Protein AF-A0A7S3PCK9-F1 (afdb_monomer_lite)

Foldseek 3Di:
DVVQQVCLVVVRHFFLPPPSDDPVVVVSCVVPPPSNDTPDDPAKDWAQDPDDDRQIDIDGDDDDPSNPPVVVVCVPPPPDDPVVVVCVSCPVVVVVVVVPPD

pLDDT: mean 70.01, std 18.57, range [39.81, 96.75]

Organism: NCBI:txid215587

Sequence (102 aa):
HQIRRQLAYLGHPITGDTLYGNKNRQEKESLFPNQDKICLHANFLKIRHPVGPRKPISLVASVSKDFFPWMEFDTNRKHYYDIEEAKRAADVREIMKDFSHV

Radius of gyration: 18.72 Å; chains: 1; bounding box: 41×26×52 Å

Secondary structure (DSSP, 8-state):
-HHHHHHHHTT-PPTT-TTTS-S-HHHHHHHSTT--S-S----EEEEE-SSSS--EEEEE-PPPTTSTTHHHHHTT-TTS--HHHHHHH--HHHHHHHTTT-

InterPro domains:
  IPR020103 Pseudouridine synthase, catalytic domain superfamily [SSF55120] (1-73)
  IPR050188 RluA Pseudouridine Synthase [PTHR21600] (1-68)

Structure (mmCIF, N/CA/C/O backbone):
data_AF-A0A7S3PCK9-F1
#
_entry.id   AF-A0A7S3PCK9-F1
#
loop_
_atom_site.group_PDB
_atom_site.id
_atom_site.type_symbol
_atom_site.label_atom_id
_atom_site.label_alt_id
_atom_site.label_comp_id
_atom_site.label_asym_id
_atom_site.label_entity_id
_atom_site.label_seq_id
_atom_site.pdbx_PDB_ins_code
_atom_site.Cartn_x
_atom_site.Cartn_y
_atom_site.Cartn_z
_atom_site.occupancy
_atom_site.B_iso_or_equiv
_atom_site.auth_seq_id
_atom_site.auth_comp_id
_atom_site.auth_asym_id
_atom_site.auth_atom_id
_atom_s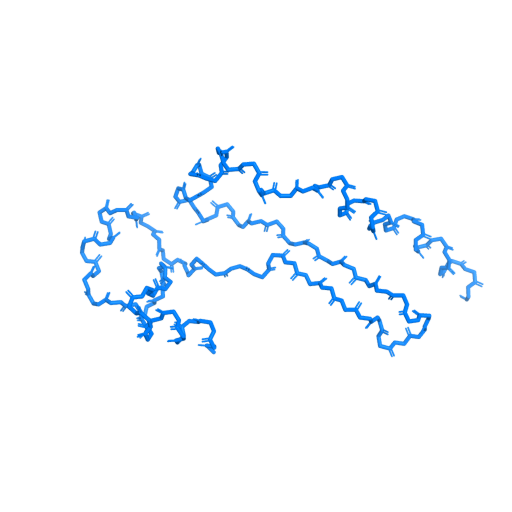ite.pdbx_PDB_model_num
ATOM 1 N N . HIS A 1 1 ? -6.986 -3.741 -7.340 1.00 91.44 1 HIS A N 1
ATOM 2 C CA . HIS A 1 1 ? -5.781 -2.934 -7.658 1.00 91.44 1 HIS A CA 1
ATOM 3 C C . HIS A 1 1 ? -6.092 -1.435 -7.774 1.00 91.44 1 HIS A C 1
ATOM 5 O O . HIS A 1 1 ? -5.577 -0.789 -8.675 1.00 91.44 1 HIS A O 1
ATOM 11 N N . GLN A 1 2 ? -6.933 -0.865 -6.898 1.00 96.75 2 GLN A N 1
ATOM 12 C CA . GLN A 1 2 ? -7.396 0.524 -7.048 1.00 96.75 2 GLN A CA 1
ATOM 13 C C . GLN A 1 2 ? -6.234 1.524 -6.962 1.00 96.75 2 GLN A C 1
ATOM 15 O O . GLN A 1 2 ? -5.930 2.159 -7.965 1.00 96.75 2 GLN A O 1
ATOM 20 N N . ILE A 1 3 ? -5.517 1.545 -5.832 1.00 95.94 3 ILE A N 1
ATOM 21 C CA . ILE A 1 3 ? -4.333 2.398 -5.618 1.00 95.94 3 ILE A CA 1
ATOM 22 C C . ILE A 1 3 ? -3.289 2.174 -6.723 1.00 95.94 3 ILE A C 1
ATOM 24 O O . ILE A 1 3 ? -2.846 3.117 -7.363 1.00 95.94 3 ILE A O 1
ATOM 28 N N . ARG A 1 4 ? -2.967 0.908 -7.014 1.00 94.19 4 ARG A N 1
ATOM 29 C CA . ARG A 1 4 ? -2.015 0.505 -8.065 1.00 94.19 4 ARG A CA 1
ATOM 30 C C . ARG A 1 4 ? -2.351 1.096 -9.439 1.00 94.19 4 ARG A C 1
ATOM 32 O O . ARG A 1 4 ? -1.494 1.709 -10.065 1.00 94.19 4 ARG A O 1
ATOM 39 N N . ARG A 1 5 ? -3.604 0.947 -9.892 1.00 95.31 5 ARG A N 1
ATOM 40 C CA . ARG A 1 5 ? -4.059 1.479 -11.186 1.00 95.31 5 ARG A CA 1
ATOM 41 C C . ARG A 1 5 ? -4.084 2.996 -11.207 1.00 95.31 5 ARG A C 1
ATOM 43 O O . ARG A 1 5 ? -3.672 3.572 -12.200 1.00 95.31 5 ARG A O 1
ATOM 50 N N . GLN A 1 6 ? -4.567 3.624 -10.139 1.00 96.56 6 GLN A N 1
ATOM 51 C CA . GLN A 1 6 ? -4.634 5.082 -10.053 1.00 96.56 6 GLN A CA 1
ATOM 52 C C . GLN A 1 6 ? -3.235 5.697 -10.122 1.00 96.56 6 GLN A C 1
ATOM 54 O O . GLN A 1 6 ? -3.006 6.600 -10.917 1.00 96.56 6 GLN A O 1
ATOM 59 N N . LEU A 1 7 ? -2.284 5.155 -9.363 1.00 93.88 7 LEU A N 1
ATOM 60 C CA . LEU A 1 7 ? -0.899 5.618 -9.370 1.00 93.88 7 LEU A CA 1
ATOM 61 C C . LEU A 1 7 ? -0.207 5.380 -10.720 1.00 93.88 7 LEU A C 1
ATOM 63 O O . LEU A 1 7 ? 0.456 6.277 -11.232 1.00 93.88 7 LEU A O 1
ATOM 67 N N . ALA A 1 8 ? -0.423 4.223 -11.348 1.00 92.12 8 ALA A N 1
ATOM 68 C CA . ALA A 1 8 ? 0.092 3.961 -12.691 1.00 92.12 8 ALA A CA 1
ATOM 69 C C . ALA A 1 8 ? -0.522 4.881 -13.759 1.00 92.12 8 ALA A C 1
ATOM 71 O O . ALA A 1 8 ? 0.201 5.387 -14.612 1.00 92.12 8 ALA A O 1
ATOM 72 N N . TYR A 1 9 ? -1.832 5.139 -13.690 1.00 93.50 9 TYR A N 1
ATOM 73 C CA . TYR A 1 9 ? -2.529 6.070 -14.583 1.00 93.50 9 TYR A CA 1
ATOM 74 C C . TYR A 1 9 ? -1.988 7.501 -14.461 1.00 93.50 9 TYR A C 1
ATOM 76 O O . TYR A 1 9 ? -1.850 8.190 -15.464 1.00 93.50 9 TYR A O 1
ATOM 84 N N . LEU A 1 10 ? -1.615 7.924 -13.249 1.00 94.19 10 LEU A N 1
ATOM 85 C CA . LEU A 1 10 ? -0.969 9.215 -12.995 1.00 94.19 10 LEU A CA 1
ATOM 86 C C . LEU A 1 10 ? 0.511 9.266 -13.426 1.00 94.19 10 LEU A C 1
ATOM 88 O O . LEU A 1 10 ? 1.162 10.281 -13.211 1.00 94.19 10 LEU A O 1
ATOM 92 N N . GLY A 1 11 ? 1.068 8.194 -13.999 1.00 88.62 11 GLY A N 1
ATOM 93 C CA . GLY A 1 11 ? 2.478 8.130 -14.400 1.00 88.62 11 GLY A CA 1
ATOM 94 C C . GLY A 1 11 ? 3.453 7.812 -13.260 1.00 88.62 11 GLY A C 1
ATOM 95 O O . GLY A 1 11 ? 4.663 7.786 -13.476 1.00 88.62 11 GLY A O 1
ATOM 96 N N . HIS A 1 12 ? 2.945 7.502 -12.065 1.00 88.88 12 HIS A N 1
ATOM 97 C CA . HIS A 1 12 ? 3.732 7.203 -10.866 1.00 88.88 12 HIS A CA 1
ATOM 98 C C . HIS A 1 12 ? 3.433 5.795 -10.321 1.00 88.88 12 HIS A C 1
ATOM 100 O O . HIS A 1 12 ? 2.967 5.662 -9.191 1.00 88.88 12 HIS A O 1
ATOM 106 N N . PRO A 1 13 ? 3.649 4.716 -11.096 1.00 89.50 13 PRO A N 1
ATOM 107 C CA . PRO A 1 13 ? 3.335 3.362 -10.647 1.00 89.50 13 PRO A CA 1
ATOM 108 C C . PRO A 1 13 ? 4.151 2.954 -9.413 1.00 89.50 13 PRO A C 1
ATOM 110 O O . PRO A 1 13 ? 5.287 3.388 -9.228 1.00 89.50 13 PRO A O 1
ATOM 113 N N . ILE A 1 14 ? 3.586 2.053 -8.606 1.00 87.62 14 ILE A N 1
ATOM 114 C CA . ILE A 1 14 ? 4.231 1.545 -7.389 1.00 87.62 14 ILE A CA 1
ATOM 115 C C . ILE A 1 14 ? 5.483 0.731 -7.743 1.00 87.62 14 ILE A C 1
ATOM 117 O O . ILE A 1 14 ? 5.465 -0.099 -8.656 1.00 87.62 14 ILE A O 1
ATOM 121 N N . THR A 1 15 ? 6.566 0.934 -6.994 1.00 84.88 15 THR A N 1
ATOM 122 C CA . THR A 1 15 ? 7.799 0.144 -7.108 1.00 84.88 15 THR A CA 1
ATOM 123 C C . THR A 1 15 ? 7.517 -1.341 -6.855 1.00 84.88 15 THR A C 1
ATOM 125 O O . THR A 1 15 ? 6.768 -1.691 -5.944 1.00 84.88 15 THR A O 1
ATOM 128 N N . GLY A 1 16 ? 8.075 -2.224 -7.685 1.00 82.44 16 GLY A N 1
ATOM 129 C CA . GLY A 1 16 ? 7.818 -3.667 -7.617 1.00 82.44 16 GLY A CA 1
ATOM 130 C C . GLY A 1 16 ? 6.441 -4.104 -8.148 1.00 82.44 16 GLY A C 1
ATOM 131 O O . GLY A 1 16 ? 6.116 -5.287 -8.101 1.00 82.44 16 GLY A O 1
ATOM 132 N N . ASP A 1 17 ? 5.606 -3.194 -8.674 1.00 88.12 17 ASP A N 1
ATOM 133 C CA . ASP A 1 17 ? 4.366 -3.576 -9.363 1.00 88.12 17 ASP A CA 1
ATOM 134 C C . ASP A 1 17 ? 4.674 -4.089 -10.777 1.00 88.12 17 ASP A C 1
ATOM 136 O O . ASP A 1 17 ? 4.874 -3.312 -11.706 1.00 88.12 17 ASP A O 1
ATOM 140 N N . THR A 1 18 ? 4.688 -5.406 -10.960 1.00 85.12 18 THR A N 1
ATOM 141 C CA . THR A 1 18 ? 4.993 -6.043 -12.254 1.00 85.12 18 THR A CA 1
ATOM 142 C C . THR A 1 18 ? 3.866 -5.946 -13.284 1.00 85.12 18 THR A C 1
ATOM 144 O O . THR A 1 18 ? 4.106 -6.174 -14.467 1.00 85.12 18 THR A O 1
ATOM 147 N N . LEU A 1 19 ? 2.641 -5.610 -12.863 1.00 88.44 19 LEU A N 1
ATOM 148 C CA . LEU A 1 19 ? 1.465 -5.577 -13.738 1.00 88.44 19 LEU A CA 1
ATOM 149 C C . LEU A 1 19 ? 1.207 -4.179 -14.309 1.00 88.44 19 LEU A C 1
ATOM 151 O O . LEU A 1 19 ? 0.896 -4.048 -15.489 1.00 88.44 19 LEU A O 1
ATOM 155 N N . TYR A 1 20 ? 1.306 -3.146 -13.469 1.00 88.00 20 TYR A N 1
ATOM 156 C CA . TYR A 1 20 ? 1.065 -1.751 -13.866 1.00 88.00 20 TYR A CA 1
ATOM 157 C C . TYR A 1 20 ? 2.337 -0.894 -13.864 1.00 88.00 20 TYR A C 1
ATOM 159 O O . TYR A 1 20 ? 2.299 0.274 -14.251 1.00 88.00 20 TYR A O 1
ATOM 167 N N . GLY A 1 21 ? 3.467 -1.447 -13.420 1.00 77.81 21 GLY A N 1
ATOM 168 C CA . GLY A 1 21 ? 4.761 -0.784 -13.458 1.00 77.81 21 GLY A CA 1
ATOM 169 C C . GLY A 1 21 ? 5.291 -0.628 -14.876 1.00 77.81 21 GLY A C 1
ATOM 170 O O . GLY A 1 21 ? 5.212 -1.531 -15.703 1.00 77.81 21 GLY A O 1
ATOM 171 N N . ASN A 1 22 ? 5.855 0.549 -15.147 1.00 67.88 22 ASN A N 1
ATOM 172 C CA . ASN A 1 22 ? 6.431 0.875 -16.449 1.00 67.88 22 ASN A CA 1
ATOM 173 C C . ASN A 1 22 ? 7.559 -0.106 -16.845 1.00 67.88 22 ASN A C 1
ATOM 175 O O . ASN A 1 22 ? 8.352 -0.487 -15.978 1.00 67.88 22 ASN A O 1
ATOM 179 N N . LYS A 1 23 ? 7.636 -0.453 -18.140 1.00 59.56 23 LYS A N 1
ATOM 180 C CA . LYS A 1 23 ? 8.468 -1.525 -18.734 1.00 59.56 23 LYS A CA 1
ATOM 181 C C . LYS A 1 23 ? 9.983 -1.284 -18.687 1.00 59.56 23 LYS A C 1
ATOM 183 O O . LYS A 1 23 ? 10.739 -2.203 -18.996 1.00 59.56 23 LYS A O 1
ATOM 188 N N . ASN A 1 24 ? 10.436 -0.106 -18.254 1.00 63.88 24 ASN A N 1
ATOM 189 C CA . ASN A 1 24 ? 11.853 0.211 -18.029 1.00 63.88 24 ASN A CA 1
ATOM 190 C C . ASN A 1 24 ? 12.368 -0.460 -16.746 1.00 63.88 24 ASN A C 1
ATOM 192 O O . ASN A 1 24 ? 12.815 0.189 -15.803 1.00 63.88 24 ASN A O 1
ATOM 196 N N . ARG A 1 25 ? 12.247 -1.787 -16.682 1.00 60.41 25 ARG A N 1
ATOM 197 C CA . ARG A 1 25 ? 12.681 -2.610 -15.553 1.00 60.41 25 ARG A CA 1
ATOM 198 C C . ARG A 1 25 ? 14.185 -2.458 -15.303 1.00 60.41 25 ARG A C 1
ATOM 200 O O . ARG A 1 25 ? 14.584 -2.378 -14.153 1.00 60.41 25 ARG A O 1
ATOM 207 N N . GLN A 1 26 ? 14.977 -2.308 -16.365 1.00 59.53 26 GLN A N 1
ATOM 208 C CA . GLN A 1 26 ? 16.437 -2.171 -16.294 1.00 59.53 26 GLN A CA 1
ATOM 209 C C . GLN A 1 26 ? 16.892 -0.897 -15.558 1.00 59.53 26 GLN A C 1
ATOM 211 O O . GLN A 1 26 ? 17.774 -0.964 -14.711 1.00 59.53 26 GLN A O 1
ATOM 216 N N . GLU A 1 27 ? 16.251 0.252 -15.806 1.00 61.81 27 GLU A N 1
ATOM 217 C CA . GLU A 1 27 ? 16.534 1.506 -15.079 1.00 61.81 27 GLU A CA 1
ATOM 218 C C . GLU A 1 27 ? 16.090 1.439 -13.610 1.00 61.81 27 GLU A C 1
ATOM 220 O O . GLU A 1 27 ? 16.608 2.152 -12.758 1.00 61.81 27 GLU A O 1
ATOM 225 N N . LYS A 1 28 ? 15.109 0.585 -13.298 1.00 61.66 28 LYS A N 1
ATOM 226 C CA . LYS A 1 28 ? 14.583 0.417 -11.939 1.00 61.66 28 LYS A CA 1
ATOM 227 C C . LYS A 1 28 ? 15.361 -0.607 -11.126 1.00 61.66 28 LYS A C 1
ATOM 229 O O . LYS A 1 28 ? 15.46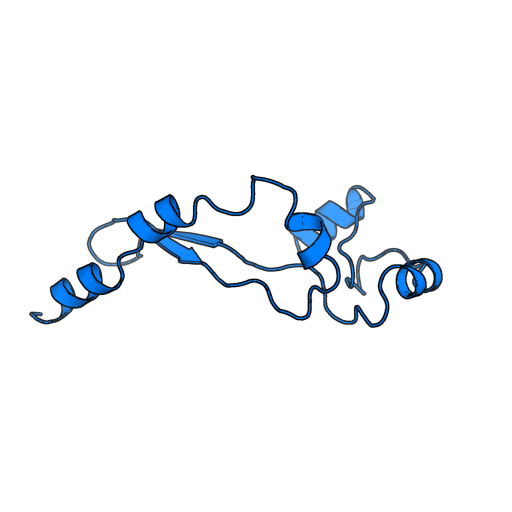9 -0.423 -9.923 1.00 61.66 28 LYS A O 1
ATOM 234 N N . GLU A 1 29 ? 15.901 -1.649 -11.751 1.00 62.47 29 GLU A N 1
ATOM 235 C CA . GLU A 1 29 ? 16.765 -2.641 -11.098 1.00 62.47 29 GLU A CA 1
ATOM 236 C C . GLU A 1 29 ? 18.083 -2.020 -10.621 1.00 62.47 29 GLU A C 1
ATOM 238 O O . GLU A 1 29 ? 18.590 -2.414 -9.575 1.00 62.47 29 GLU A O 1
ATOM 243 N N . SER A 1 30 ? 18.605 -1.011 -11.330 1.00 64.44 30 SER A N 1
ATOM 244 C CA . SER A 1 30 ? 19.791 -0.270 -10.883 1.00 64.44 30 SER A CA 1
ATOM 245 C C . SER A 1 30 ? 19.506 0.657 -9.695 1.00 64.44 30 SER A C 1
ATOM 247 O O . SER A 1 30 ? 20.370 0.828 -8.839 1.00 64.44 30 SER A O 1
ATOM 249 N N . LEU A 1 31 ? 18.300 1.232 -9.616 1.00 64.50 31 LEU A N 1
ATOM 250 C CA . LEU A 1 31 ? 17.876 2.105 -8.513 1.00 64.50 31 LEU A CA 1
ATOM 251 C C . LEU A 1 31 ? 17.363 1.323 -7.292 1.00 64.50 31 LEU A C 1
ATOM 253 O O . LEU A 1 31 ? 17.529 1.771 -6.159 1.00 64.50 31 LEU A O 1
ATOM 257 N N . PHE A 1 32 ? 16.740 0.164 -7.518 1.00 68.00 32 PHE A N 1
ATOM 258 C CA . PHE A 1 32 ? 16.087 -0.667 -6.504 1.00 68.00 32 PHE A CA 1
ATOM 259 C C . PHE A 1 32 ? 16.452 -2.144 -6.720 1.00 68.00 32 PHE A C 1
ATOM 261 O O . PHE A 1 32 ? 15.620 -2.932 -7.190 1.00 68.00 32 PHE A O 1
ATOM 268 N N . PRO A 1 33 ? 17.702 -2.532 -6.411 1.00 63.06 33 PRO A N 1
ATOM 269 C CA . PRO A 1 33 ? 18.149 -3.905 -6.586 1.00 63.06 33 PRO A CA 1
ATOM 270 C C . PRO A 1 33 ? 17.312 -4.846 -5.714 1.00 63.06 33 PRO A C 1
ATOM 272 O O . PRO A 1 33 ? 17.062 -4.567 -4.543 1.00 63.06 33 PRO A O 1
ATOM 275 N N . ASN A 1 34 ? 16.895 -5.977 -6.287 1.00 63.72 34 ASN A N 1
ATOM 276 C CA . ASN A 1 34 ? 16.128 -7.030 -5.606 1.00 63.72 34 ASN A CA 1
ATOM 277 C C . ASN A 1 34 ? 14.738 -6.602 -5.084 1.00 63.72 34 ASN A C 1
ATOM 279 O O . ASN A 1 34 ? 14.190 -7.238 -4.181 1.00 63.72 34 ASN A O 1
ATOM 283 N N . GLN A 1 35 ? 14.131 -5.546 -5.646 1.00 71.19 35 GLN A N 1
ATOM 284 C CA . GLN A 1 35 ? 12.766 -5.136 -5.296 1.00 71.19 35 GLN A CA 1
ATOM 285 C C . GLN A 1 35 ? 11.709 -6.003 -6.006 1.00 71.19 35 GLN A C 1
ATOM 287 O O . GLN A 1 35 ? 10.947 -5.536 -6.855 1.00 71.19 35 GLN A O 1
ATOM 292 N N . ASP A 1 36 ? 11.645 -7.278 -5.620 1.00 69.50 36 ASP A N 1
ATOM 293 C CA . ASP A 1 36 ? 10.700 -8.263 -6.173 1.00 69.50 36 ASP A CA 1
ATOM 294 C C . ASP A 1 36 ? 9.293 -8.150 -5.567 1.00 69.50 36 ASP A C 1
ATOM 296 O O . ASP A 1 36 ? 8.321 -8.712 -6.079 1.00 69.50 36 ASP A O 1
ATOM 300 N N . LYS A 1 37 ? 9.166 -7.415 -4.455 1.00 79.62 37 LYS A N 1
ATOM 301 C CA . LYS A 1 37 ? 7.897 -7.178 -3.763 1.00 79.62 37 LYS A CA 1
ATOM 302 C C . LYS A 1 37 ? 7.349 -5.804 -4.105 1.00 79.62 37 LYS A C 1
ATOM 304 O O . LYS A 1 37 ? 8.083 -4.819 -4.149 1.00 79.62 37 LYS A O 1
ATOM 309 N N . ILE A 1 38 ? 6.031 -5.735 -4.264 1.00 87.56 38 ILE A N 1
ATOM 310 C CA . ILE A 1 38 ? 5.330 -4.465 -4.419 1.00 87.56 38 ILE A 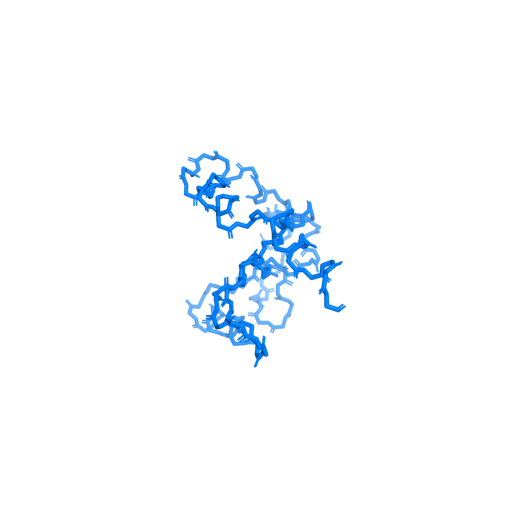CA 1
ATOM 311 C C . ILE A 1 38 ? 5.457 -3.626 -3.141 1.00 87.56 38 ILE A C 1
ATOM 313 O O . ILE A 1 38 ? 5.092 -4.078 -2.054 1.00 87.56 38 ILE A O 1
ATOM 317 N N . CYS A 1 39 ? 5.920 -2.384 -3.277 1.00 87.19 39 CYS A N 1
ATOM 318 C CA . CYS A 1 39 ? 6.020 -1.416 -2.184 1.00 87.19 39 CYS A CA 1
ATOM 319 C C . CYS A 1 39 ? 4.645 -0.816 -1.837 1.00 87.19 39 CYS A C 1
ATOM 321 O O . CYS A 1 39 ? 4.431 0.391 -1.932 1.00 87.19 39 CYS A O 1
ATOM 323 N N . LEU A 1 40 ? 3.679 -1.664 -1.477 1.00 89.38 40 LEU A N 1
ATOM 324 C CA . LEU A 1 40 ? 2.344 -1.262 -1.036 1.00 89.38 40 LEU A CA 1
ATOM 325 C C . LEU A 1 40 ? 1.986 -1.998 0.258 1.00 89.38 40 LEU A C 1
ATOM 327 O O . LEU A 1 40 ? 1.793 -3.211 0.246 1.00 89.38 40 LEU A O 1
ATOM 331 N N . HIS A 1 41 ? 1.874 -1.254 1.360 1.00 88.50 41 HIS A N 1
ATOM 332 C CA . HIS A 1 41 ? 1.631 -1.796 2.700 1.00 88.50 41 HIS A CA 1
ATOM 333 C C . HIS A 1 41 ? 0.404 -1.152 3.350 1.00 88.50 41 HIS A C 1
ATOM 335 O O . HIS A 1 41 ? 0.293 0.074 3.409 1.00 88.50 41 HIS A O 1
ATOM 341 N N . ALA A 1 42 ? -0.516 -1.975 3.854 1.00 91.44 42 ALA A N 1
ATOM 342 C CA . ALA A 1 42 ? -1.682 -1.519 4.606 1.00 91.44 42 ALA A CA 1
ATOM 343 C C . ALA A 1 42 ? -1.281 -1.255 6.063 1.00 91.44 42 ALA A C 1
ATOM 345 O O . ALA A 1 42 ? -1.413 -2.104 6.937 1.00 91.44 42 ALA A O 1
ATOM 346 N N . ASN A 1 43 ? -0.746 -0.065 6.293 1.00 88.56 43 ASN A N 1
ATOM 347 C CA . ASN A 1 43 ? -0.086 0.302 7.539 1.00 88.56 43 ASN A CA 1
ATOM 348 C C . ASN A 1 43 ? -1.049 0.563 8.708 1.00 88.56 43 ASN A C 1
ATOM 350 O O . ASN A 1 43 ? -0.740 0.286 9.862 1.00 88.56 43 ASN A O 1
ATOM 354 N N . PHE A 1 44 ? -2.232 1.101 8.416 1.00 90.56 44 PHE A N 1
ATOM 355 C CA . PHE A 1 44 ? -3.191 1.528 9.426 1.00 90.56 44 PHE A CA 1
ATOM 356 C C . PHE A 1 44 ? -4.618 1.204 9.003 1.00 90.56 44 PHE A C 1
ATOM 358 O O . PHE A 1 44 ? -4.996 1.409 7.848 1.00 90.56 44 PHE A O 1
ATOM 365 N N . LEU A 1 45 ? -5.424 0.752 9.961 1.00 92.44 45 LEU A N 1
ATOM 366 C CA . LEU A 1 45 ? -6.853 0.540 9.789 1.00 92.44 45 LEU A CA 1
ATOM 367 C C . LEU A 1 45 ? -7.599 1.056 11.018 1.00 92.44 45 LEU A C 1
ATOM 369 O O . LEU A 1 45 ? -7.354 0.597 12.129 1.00 92.44 45 LEU A O 1
ATOM 373 N N . LYS A 1 46 ? -8.552 1.968 10.812 1.00 92.06 46 LYS A N 1
ATOM 374 C CA . LYS A 1 46 ? -9.489 2.411 11.847 1.00 92.06 46 LYS A CA 1
ATOM 375 C C . LYS A 1 46 ? -10.902 2.065 11.433 1.00 92.06 46 LYS A C 1
ATOM 377 O O . LYS A 1 46 ? -11.378 2.526 10.399 1.00 92.06 46 LYS A O 1
ATOM 382 N N . ILE A 1 47 ? -11.573 1.271 12.251 1.00 91.06 47 ILE A N 1
ATOM 383 C CA . ILE A 1 47 ? -12.945 0.830 12.008 1.00 91.06 47 ILE A CA 1
ATOM 384 C C . ILE A 1 47 ? -13.758 0.938 13.287 1.00 91.06 47 ILE A C 1
ATOM 386 O O . ILE A 1 47 ? -13.221 0.941 14.389 1.00 91.06 47 ILE A O 1
ATOM 390 N N . ARG A 1 48 ? -15.078 1.019 13.158 1.00 90.69 48 ARG A N 1
ATOM 391 C CA . ARG A 1 48 ? -15.968 0.793 14.301 1.00 90.69 48 ARG A CA 1
ATOM 392 C C . ARG A 1 48 ? -16.173 -0.708 14.411 1.00 90.69 48 ARG A C 1
ATOM 394 O O . ARG A 1 48 ? -16.444 -1.340 13.391 1.00 90.69 48 ARG A O 1
ATOM 401 N N . HIS A 1 49 ? -16.034 -1.268 15.611 1.00 85.31 49 HIS A N 1
ATOM 402 C CA . HIS A 1 49 ? -16.291 -2.694 15.783 1.00 85.31 49 HIS A CA 1
ATOM 403 C C . HIS A 1 49 ? -17.741 -3.002 15.357 1.00 85.31 49 HIS A C 1
ATOM 405 O O . HIS A 1 49 ? -18.646 -2.244 15.723 1.00 85.31 49 HIS A O 1
ATOM 411 N N . PRO A 1 50 ? -17.981 -4.060 14.559 1.00 86.12 50 PRO A N 1
ATOM 412 C CA . PRO A 1 50 ? -19.304 -4.333 13.995 1.00 86.12 50 PRO A CA 1
ATOM 413 C C . PRO A 1 50 ? -20.342 -4.734 15.054 1.00 86.12 50 PRO A C 1
ATOM 415 O O . PRO A 1 50 ? -21.540 -4.617 14.810 1.00 86.12 50 PRO A O 1
ATOM 418 N N . VAL A 1 51 ? -19.889 -5.186 16.228 1.00 85.06 51 VAL A N 1
ATOM 419 C CA . VAL A 1 51 ? -20.726 -5.668 17.340 1.00 85.06 51 VAL A CA 1
ATOM 420 C C . VAL A 1 51 ? -20.275 -5.027 18.663 1.00 85.06 51 VAL A C 1
ATOM 422 O O . VAL A 1 51 ? -19.090 -4.844 18.889 1.00 85.06 51 VAL A O 1
ATOM 425 N N . GLY A 1 52 ? -21.175 -4.673 19.575 1.00 72.12 52 GLY A N 1
ATOM 426 C CA . GLY A 1 52 ? -20.792 -4.079 20.868 1.00 72.12 52 GLY A CA 1
ATOM 427 C C . GLY A 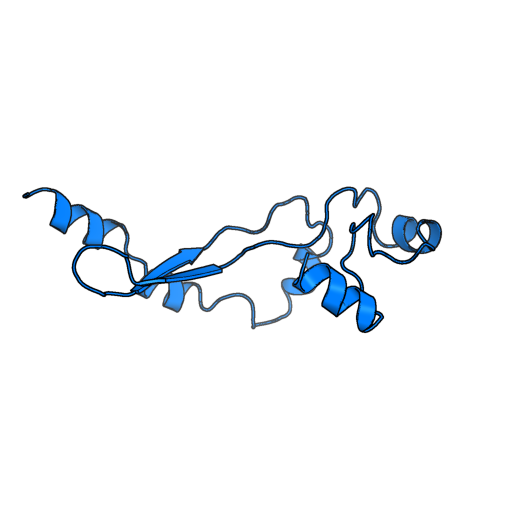1 52 ? -20.658 -2.548 20.843 1.00 72.12 52 GLY A C 1
ATOM 428 O O . GLY A 1 52 ? -21.166 -1.898 19.920 1.00 72.12 52 GLY A O 1
ATOM 429 N N . PRO A 1 53 ? -20.061 -1.926 21.881 1.00 65.38 53 PRO A N 1
ATOM 430 C CA . PRO A 1 53 ? -19.996 -0.474 21.975 1.00 65.38 53 PRO A CA 1
ATOM 431 C C . PRO A 1 53 ? -19.270 0.067 20.743 1.00 65.38 53 PRO A C 1
ATOM 433 O O . PRO A 1 53 ? -18.158 -0.352 20.438 1.00 65.38 53 PRO A O 1
ATOM 436 N N . ARG A 1 54 ? -19.903 1.002 20.017 1.00 75.19 54 ARG A N 1
ATOM 437 C CA . ARG A 1 54 ? -19.448 1.535 18.714 1.00 75.19 54 ARG A CA 1
ATOM 438 C C . ARG A 1 54 ? -18.168 2.392 18.786 1.00 75.19 54 ARG A C 1
ATOM 440 O O . ARG A 1 54 ? -17.999 3.314 17.974 1.00 75.19 54 ARG A O 1
ATOM 447 N N . LYS A 1 55 ? -17.309 2.129 19.772 1.00 83.50 55 LYS A N 1
ATOM 448 C CA . LYS A 1 55 ? -15.993 2.727 19.946 1.00 83.50 55 LYS A CA 1
ATOM 449 C C . LYS A 1 55 ? -15.116 2.351 18.738 1.00 83.50 55 LYS A C 1
ATOM 451 O O . LYS A 1 55 ? -15.163 1.208 18.274 1.00 83.50 55 LYS A O 1
ATOM 456 N N . PRO A 1 56 ? -14.365 3.307 18.172 1.00 88.19 56 PRO A N 1
ATOM 457 C CA . PRO A 1 56 ? -13.412 3.012 17.113 1.00 88.19 56 PRO A CA 1
ATOM 458 C C . PRO A 1 56 ? -12.278 2.121 17.624 1.00 88.19 56 PRO A C 1
ATOM 460 O O . PRO A 1 56 ? -11.744 2.364 18.700 1.00 88.19 56 PRO A O 1
ATOM 463 N N . ILE A 1 57 ? -11.890 1.139 16.818 1.00 88.81 57 ILE A N 1
ATOM 464 C CA . ILE A 1 57 ? -10.687 0.328 16.990 1.00 88.81 57 ILE A CA 1
ATOM 465 C C . ILE A 1 57 ? -9.688 0.754 15.923 1.00 88.81 57 ILE A C 1
ATOM 467 O O . ILE A 1 57 ? -10.052 0.920 14.755 1.00 88.81 57 ILE A O 1
ATOM 471 N N . SER A 1 58 ? -8.435 0.911 16.336 1.00 91.00 58 SER A N 1
ATOM 472 C CA . SER A 1 58 ? -7.307 1.240 15.471 1.00 91.00 58 SER A CA 1
ATOM 473 C C . SER A 1 58 ? -6.307 0.087 15.477 1.00 91.00 58 SER A C 1
ATOM 475 O O . SER A 1 58 ? -5.933 -0.402 16.539 1.00 91.00 58 SER A O 1
ATOM 477 N N . LEU A 1 59 ? -5.861 -0.329 14.297 1.00 87.19 59 LEU A N 1
ATOM 478 C CA . LEU A 1 59 ? -4.845 -1.355 14.086 1.00 87.19 59 LEU A CA 1
ATOM 479 C C . LEU A 1 59 ? -3.683 -0.739 13.306 1.00 87.19 59 LEU A C 1
ATOM 481 O O . LEU A 1 59 ? -3.906 0.013 12.355 1.00 87.19 59 LEU A O 1
ATOM 485 N N . VAL A 1 60 ? -2.454 -1.071 13.698 1.00 88.44 60 VAL A N 1
ATOM 486 C CA . VAL A 1 60 ? -1.219 -0.632 13.035 1.00 88.44 60 VAL A CA 1
ATOM 487 C C . VAL A 1 60 ? -0.400 -1.868 12.681 1.00 88.44 60 VAL A C 1
ATOM 489 O O . VAL A 1 60 ? -0.177 -2.721 13.539 1.00 88.44 60 VAL A O 1
ATOM 492 N N . ALA A 1 61 ? 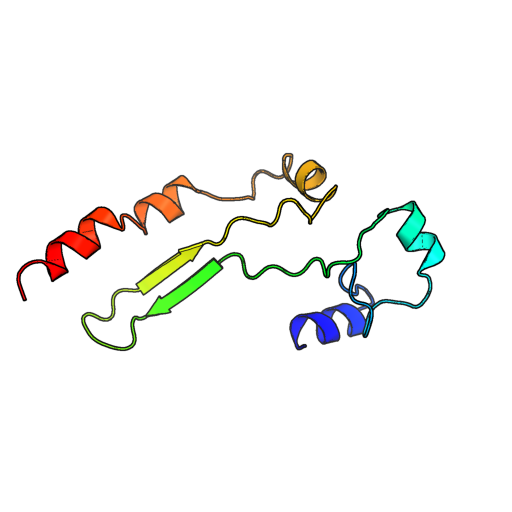0.056 -1.964 11.436 1.00 84.25 61 ALA A N 1
ATOM 493 C CA . ALA A 1 61 ? 0.943 -3.022 10.971 1.00 84.25 61 ALA A CA 1
ATOM 494 C C . ALA A 1 61 ? 2.324 -2.431 10.689 1.00 84.25 61 ALA A C 1
ATOM 496 O O . ALA A 1 61 ? 2.454 -1.545 9.848 1.00 84.25 61 ALA A O 1
ATOM 497 N N . SER A 1 62 ? 3.368 -2.934 11.347 1.00 81.69 62 SER A N 1
ATOM 498 C CA . SER A 1 62 ? 4.737 -2.497 11.071 1.00 81.69 62 SER A CA 1
ATOM 499 C C . SER A 1 62 ? 5.109 -2.730 9.604 1.00 81.69 62 SER A C 1
ATOM 501 O O . SER A 1 62 ? 4.700 -3.714 8.986 1.00 81.69 62 SER A O 1
ATOM 503 N N . VAL A 1 63 ? 5.878 -1.800 9.036 1.00 79.25 63 VAL A N 1
ATOM 504 C CA . VAL A 1 63 ? 6.374 -1.912 7.658 1.00 79.25 63 VAL A CA 1
ATOM 505 C C . VAL A 1 63 ? 7.288 -3.126 7.549 1.00 79.25 63 VAL A C 1
ATOM 507 O O . VAL A 1 63 ? 8.094 -3.390 8.446 1.00 79.25 63 VAL A O 1
ATOM 510 N N . SER A 1 64 ? 7.167 -3.871 6.448 1.00 74.62 64 SER A N 1
ATOM 511 C CA . SER A 1 64 ? 8.068 -4.990 6.182 1.00 74.62 64 SER A CA 1
ATOM 512 C C . SER A 1 64 ? 9.509 -4.503 6.033 1.00 74.62 64 SER A C 1
ATOM 514 O O . SER A 1 64 ? 9.775 -3.522 5.340 1.00 74.62 64 SER A O 1
ATOM 516 N N . LYS A 1 65 ? 10.454 -5.255 6.605 1.00 73.44 65 LYS A N 1
ATOM 517 C CA . LYS A 1 65 ? 11.897 -5.023 6.420 1.00 73.44 65 LYS A CA 1
ATOM 518 C C . LYS A 1 65 ? 12.329 -5.137 4.954 1.00 73.44 65 LYS A C 1
ATOM 520 O O . LYS A 1 65 ? 13.346 -4.570 4.579 1.00 73.44 65 LYS A O 1
ATOM 525 N N . ASP A 1 66 ? 11.526 -5.808 4.131 1.00 73.31 66 ASP A N 1
ATOM 526 C CA . ASP A 1 66 ? 11.781 -5.993 2.701 1.00 73.31 66 ASP A CA 1
ATOM 527 C C . ASP A 1 66 ? 11.483 -4.738 1.859 1.00 73.31 66 ASP A C 1
ATOM 529 O O . ASP A 1 66 ? 11.666 -4.758 0.647 1.00 73.31 66 ASP A O 1
ATOM 533 N N . PHE A 1 67 ? 10.997 -3.644 2.461 1.00 72.62 67 PHE A N 1
ATOM 534 C CA . PHE A 1 67 ? 10.794 -2.357 1.776 1.00 72.62 67 PHE A CA 1
ATOM 535 C C . PHE A 1 67 ? 12.100 -1.531 1.727 1.00 72.62 67 PHE A C 1
ATOM 537 O O . PHE A 1 67 ? 12.085 -0.302 1.765 1.00 72.62 67 PHE A O 1
ATOM 544 N N . PHE A 1 68 ? 13.254 -2.195 1.671 1.00 61.91 68 PHE A N 1
ATOM 545 C CA . PHE A 1 68 ? 14.576 -1.567 1.629 1.00 61.91 68 PHE A CA 1
ATOM 546 C C . PHE A 1 68 ? 14.900 -1.053 0.210 1.00 61.91 68 PHE A C 1
ATOM 548 O O . PHE A 1 68 ? 14.528 -1.724 -0.748 1.00 61.91 68 PHE A O 1
ATOM 555 N N . PRO A 1 69 ? 15.573 0.102 0.016 1.00 57.88 69 PRO A N 1
ATOM 556 C CA . PRO A 1 69 ? 16.144 1.038 0.999 1.00 57.88 69 PRO A CA 1
ATOM 557 C C . PRO A 1 69 ? 15.177 2.149 1.450 1.00 57.88 69 PRO A C 1
ATOM 559 O O . PRO A 1 69 ? 15.577 3.104 2.110 1.00 57.88 69 PRO A O 1
ATOM 562 N N . TRP A 1 70 ? 13.889 2.061 1.112 1.00 58.19 70 TRP A N 1
ATOM 563 C CA . TRP A 1 70 ? 12.922 3.143 1.340 1.00 58.19 70 TRP A CA 1
ATOM 564 C C . TRP A 1 70 ? 12.732 3.511 2.817 1.00 58.19 70 TRP A C 1
ATOM 566 O O . TRP A 1 70 ? 12.389 4.654 3.113 1.00 58.19 70 TRP A O 1
ATOM 576 N N . MET A 1 71 ? 13.012 2.584 3.741 1.00 56.72 71 MET A N 1
ATOM 577 C CA . MET A 1 71 ? 13.009 2.879 5.178 1.00 56.72 71 MET A CA 1
ATOM 578 C C . MET A 1 71 ? 14.085 3.895 5.589 1.00 56.72 71 MET A C 1
ATOM 580 O O . MET A 1 71 ? 13.859 4.630 6.542 1.00 56.72 71 MET A O 1
ATOM 584 N N . GLU A 1 72 ? 15.216 3.993 4.882 1.00 53.38 72 GLU A N 1
ATOM 585 C CA . GLU A 1 72 ? 16.278 4.959 5.209 1.00 53.38 72 GLU A CA 1
ATOM 586 C C . GLU A 1 72 ? 15.892 6.389 4.801 1.00 53.38 72 GLU A C 1
ATOM 588 O O . GLU A 1 72 ? 16.109 7.331 5.568 1.00 53.38 72 GLU A O 1
ATOM 593 N N . PHE A 1 73 ? 15.226 6.553 3.650 1.00 49.72 73 PHE A N 1
ATOM 594 C CA . PHE A 1 73 ? 14.761 7.858 3.154 1.00 49.72 73 PHE A CA 1
ATOM 595 C C . PHE A 1 73 ? 13.682 8.504 4.041 1.00 49.72 73 PHE A C 1
ATOM 597 O O . PHE A 1 73 ? 13.553 9.731 4.046 1.00 49.72 73 PHE A O 1
ATOM 604 N N . ASP A 1 74 ? 12.917 7.708 4.794 1.00 51.25 74 ASP A N 1
ATOM 605 C CA . ASP A 1 74 ? 11.788 8.192 5.601 1.00 51.25 74 ASP A CA 1
ATOM 606 C C . ASP A 1 74 ? 12.184 8.605 7.031 1.00 51.25 74 ASP A C 1
ATOM 608 O O . ASP A 1 74 ? 11.466 9.355 7.688 1.00 51.25 74 ASP A O 1
ATOM 612 N N . THR A 1 75 ? 13.374 8.219 7.509 1.00 47.38 75 THR A N 1
ATOM 613 C CA . THR A 1 75 ? 13.840 8.578 8.867 1.00 47.38 75 THR A CA 1
ATOM 614 C C . THR A 1 75 ? 14.056 10.083 9.081 1.00 47.38 75 THR A C 1
ATOM 616 O O . THR A 1 75 ? 14.023 10.551 10.218 1.00 47.38 75 THR A O 1
ATOM 619 N N . ASN A 1 76 ? 14.220 10.863 8.005 1.00 41.66 76 ASN A N 1
ATOM 620 C CA . ASN A 1 76 ? 14.365 12.323 8.059 1.00 41.66 76 ASN A CA 1
ATOM 621 C C . ASN A 1 76 ? 13.042 13.094 7.899 1.00 41.66 76 ASN A C 1
ATOM 623 O O . ASN A 1 76 ? 13.019 14.318 8.057 1.00 41.66 76 ASN A O 1
ATOM 627 N N . ARG A 1 77 ? 11.919 12.422 7.605 1.00 44.03 77 ARG A N 1
ATOM 628 C CA . ARG A 1 77 ? 10.601 13.064 7.586 1.00 44.03 77 ARG A CA 1
ATOM 629 C C . ARG A 1 77 ? 9.940 12.881 8.947 1.00 44.03 77 ARG A C 1
ATOM 631 O O . ARG A 1 77 ? 9.473 11.805 9.294 1.00 44.03 77 ARG A O 1
ATOM 638 N N . LYS A 1 78 ? 9.804 13.986 9.685 1.00 39.81 78 LYS A N 1
ATOM 639 C CA . LYS A 1 78 ? 9.063 14.121 10.961 1.00 39.81 78 LYS A CA 1
ATOM 640 C C . LYS A 1 78 ? 7.569 13.718 10.910 1.00 39.81 78 LYS A C 1
ATOM 642 O O . LYS A 1 78 ? 6.825 14.043 11.826 1.00 39.81 78 LYS A O 1
ATOM 647 N N . HIS A 1 79 ? 7.105 13.057 9.850 1.00 43.66 79 HIS A N 1
ATOM 648 C CA . HIS A 1 79 ? 5.702 12.709 9.621 1.00 43.66 79 HIS A CA 1
ATOM 649 C C . HIS A 1 79 ? 5.381 11.223 9.807 1.00 43.66 79 HIS A C 1
ATOM 651 O O . HIS A 1 79 ? 4.229 10.830 9.620 1.00 43.66 79 HIS A O 1
ATOM 657 N N . TYR A 1 80 ? 6.348 10.401 10.215 1.00 43.22 80 TYR A N 1
ATOM 658 C CA . TYR A 1 80 ? 6.104 8.986 10.460 1.00 43.22 80 TYR A CA 1
ATOM 659 C C . TYR A 1 80 ? 5.818 8.720 11.946 1.00 43.22 80 TYR A C 1
ATOM 661 O O . TYR A 1 80 ? 6.707 8.412 12.732 1.00 43.22 80 TYR A O 1
ATOM 669 N N . TYR A 1 81 ? 4.529 8.849 12.278 1.00 44.56 81 TYR A N 1
ATOM 670 C CA . TYR A 1 81 ? 3.858 8.526 13.541 1.00 44.56 81 TYR A CA 1
ATOM 671 C C . TYR A 1 81 ? 4.090 9.446 14.745 1.00 44.56 81 TYR A C 1
ATOM 673 O O . TYR A 1 81 ? 5.102 9.375 15.437 1.00 44.56 81 TYR A O 1
ATOM 681 N N . ASP A 1 82 ? 3.015 10.135 15.136 1.00 44.72 82 ASP A N 1
ATOM 682 C CA . ASP A 1 82 ? 2.685 10.311 16.550 1.00 44.72 82 ASP A CA 1
ATOM 683 C C . ASP A 1 82 ? 2.321 8.921 17.124 1.00 44.72 82 ASP A C 1
ATOM 685 O O . ASP A 1 82 ? 1.167 8.515 17.273 1.00 44.72 82 ASP A O 1
ATOM 689 N N . ILE A 1 83 ? 3.355 8.094 17.307 1.00 47.56 83 ILE A N 1
ATOM 690 C CA . ILE A 1 83 ? 3.250 6.739 17.864 1.00 47.56 83 ILE A CA 1
ATOM 691 C C . ILE A 1 83 ? 2.695 6.811 19.289 1.00 47.56 83 ILE A C 1
ATOM 693 O O . ILE A 1 83 ? 2.094 5.851 19.756 1.00 47.56 83 ILE A O 1
ATOM 697 N N . GLU A 1 84 ? 2.891 7.943 19.963 1.00 48.97 84 GLU A N 1
ATOM 698 C CA . GLU A 1 84 ? 2.316 8.297 21.257 1.00 48.97 84 GLU A CA 1
ATOM 699 C C . GLU A 1 84 ? 0.792 8.471 21.167 1.00 48.97 84 GLU A C 1
ATOM 701 O O . GLU A 1 84 ? 0.072 7.933 22.006 1.00 48.97 84 GLU A O 1
ATOM 706 N N . GLU A 1 85 ? 0.275 9.142 20.136 1.00 49.22 85 GLU A N 1
ATOM 707 C CA . GLU A 1 85 ? -1.167 9.310 19.906 1.00 49.22 85 GLU A CA 1
ATOM 708 C C . GLU A 1 85 ? -1.854 7.992 19.500 1.00 49.22 85 GLU A C 1
ATOM 710 O O . GLU A 1 85 ? -2.920 7.647 20.018 1.00 49.22 85 GLU A O 1
ATOM 715 N N . ALA A 1 86 ? -1.209 7.184 18.650 1.00 45.34 86 ALA A N 1
ATOM 716 C CA . ALA A 1 86 ? -1.716 5.861 18.277 1.00 45.34 86 ALA A CA 1
ATOM 717 C C . ALA A 1 86 ? -1.648 4.848 19.437 1.00 45.34 86 ALA A C 1
ATOM 719 O O . ALA A 1 86 ? -2.572 4.050 19.593 1.00 45.34 86 ALA A O 1
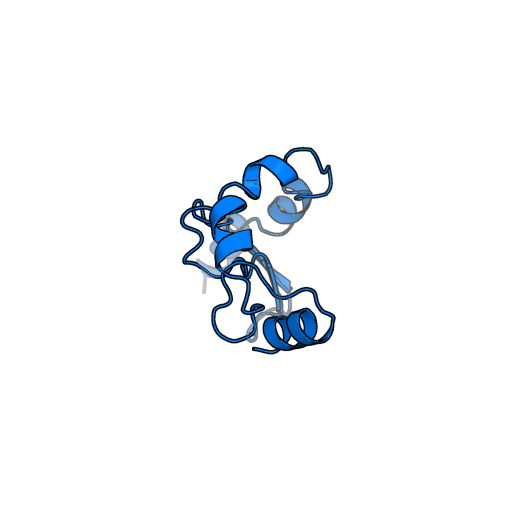ATOM 720 N N . LYS A 1 87 ? -0.600 4.895 20.277 1.00 46.03 87 LYS A N 1
ATOM 721 C CA . LYS A 1 87 ? -0.493 4.082 21.503 1.00 46.03 87 LYS A CA 1
ATOM 722 C C . LYS A 1 87 ? -1.479 4.534 22.582 1.00 46.03 87 LYS A C 1
ATOM 724 O O . LYS A 1 87 ? -2.083 3.670 23.205 1.00 46.03 87 LYS A O 1
ATOM 729 N N . ARG A 1 88 ? -1.719 5.846 22.750 1.00 49.09 88 ARG A N 1
ATOM 730 C CA . ARG A 1 88 ? -2.789 6.380 23.622 1.00 49.09 88 ARG A CA 1
ATOM 731 C C . ARG A 1 88 ? -4.175 5.895 23.197 1.00 49.09 88 ARG A C 1
ATOM 733 O O . ARG A 1 88 ? -5.021 5.657 24.048 1.00 49.09 88 ARG A O 1
ATOM 740 N N . ALA A 1 89 ? -4.412 5.740 21.895 1.00 47.59 89 ALA A N 1
ATOM 741 C CA . ALA A 1 89 ? -5.683 5.246 21.368 1.00 47.59 89 ALA A CA 1
ATOM 742 C C . ALA A 1 89 ? -5.830 3.711 21.413 1.00 47.59 89 ALA A C 1
ATOM 744 O O . ALA A 1 89 ? -6.937 3.206 21.221 1.00 47.59 89 ALA A O 1
ATOM 745 N N . ALA A 1 90 ? -4.737 2.972 21.618 1.00 46.75 90 ALA A N 1
ATOM 746 C CA . ALA A 1 90 ? -4.670 1.521 21.466 1.00 46.75 90 ALA A CA 1
ATOM 747 C C . ALA A 1 90 ? -4.108 0.827 22.715 1.00 46.75 90 ALA A C 1
ATOM 749 O O . ALA A 1 90 ? -3.289 -0.086 22.593 1.00 46.75 90 ALA A O 1
ATOM 750 N N . ASP A 1 91 ? -4.547 1.217 23.915 1.00 47.25 91 ASP A N 1
ATOM 751 C CA . ASP A 1 91 ? -4.240 0.438 25.116 1.00 47.25 91 ASP A CA 1
ATOM 752 C C . ASP A 1 91 ? -5.059 -0.871 25.114 1.00 47.25 91 ASP A C 1
ATOM 754 O O . ASP A 1 91 ? -6.126 -1.015 25.709 1.00 47.25 91 ASP A O 1
ATOM 758 N N . VAL A 1 92 ? -4.562 -1.854 24.355 1.00 46.62 92 VAL A N 1
ATOM 759 C CA . VAL A 1 92 ? -5.143 -3.198 24.182 1.00 46.62 92 VAL A CA 1
ATOM 760 C C . VAL A 1 92 ? -5.283 -3.926 25.530 1.00 46.62 92 VAL A C 1
ATOM 762 O O . VAL A 1 92 ? -6.143 -4.795 25.681 1.00 46.62 92 VAL A O 1
ATOM 765 N N . ARG A 1 93 ? -4.490 -3.540 26.543 1.00 45.94 93 ARG A N 1
ATOM 766 C CA . ARG A 1 93 ? -4.564 -4.083 27.909 1.00 45.94 93 ARG A CA 1
ATOM 767 C C . ARG A 1 93 ? -5.797 -3.622 28.683 1.00 45.94 93 ARG A C 1
ATOM 769 O O . ARG A 1 93 ? -6.204 -4.319 29.608 1.00 45.94 93 ARG A O 1
ATOM 776 N N . GLU A 1 94 ? -6.380 -2.482 28.328 1.00 50.41 94 GLU A N 1
ATOM 777 C CA . GLU A 1 94 ? -7.588 -1.963 28.974 1.00 50.41 94 GLU A CA 1
ATOM 778 C C . GLU A 1 94 ? -8.838 -2.633 28.388 1.00 50.41 94 GLU A C 1
ATOM 780 O O . GLU A 1 94 ? -9.686 -3.125 29.127 1.00 50.41 94 GLU A O 1
ATOM 785 N N . ILE A 1 95 ? -8.876 -2.808 27.061 1.00 48.84 95 ILE A N 1
ATOM 786 C CA . ILE A 1 95 ? -9.983 -3.473 26.355 1.00 48.84 95 ILE A CA 1
ATOM 787 C C . ILE A 1 95 ? -10.120 -4.944 26.779 1.00 48.84 95 ILE A C 1
ATOM 789 O O . ILE A 1 95 ? -11.232 -5.419 26.973 1.00 48.84 95 ILE A O 1
ATOM 793 N N . MET A 1 96 ? -9.017 -5.678 26.967 1.00 41.81 96 MET A N 1
ATOM 794 C CA . MET A 1 96 ? -9.074 -7.094 27.367 1.00 41.81 96 MET A CA 1
ATOM 795 C C . MET A 1 96 ? -9.510 -7.327 28.824 1.00 41.81 96 MET A C 1
ATOM 797 O O . MET A 1 96 ? -9.920 -8.440 29.149 1.00 41.81 96 MET A O 1
ATOM 801 N N . LYS A 1 97 ? -9.468 -6.311 29.698 1.00 48.28 97 LYS A N 1
ATOM 802 C CA . LYS A 1 97 ? -10.003 -6.430 31.065 1.00 48.28 97 LYS A CA 1
ATOM 803 C C . LYS A 1 97 ? -11.533 -6.463 31.068 1.00 48.28 97 LYS A C 1
ATOM 805 O O . LYS A 1 97 ? -12.107 -7.269 31.798 1.00 48.28 97 LYS A O 1
ATOM 810 N N . ASP A 1 98 ? -12.170 -5.694 30.187 1.00 47.78 98 ASP A N 1
ATOM 811 C CA . ASP A 1 98 ? -13.634 -5.587 30.091 1.00 47.78 98 ASP A CA 1
ATOM 812 C C . ASP A 1 98 ? -14.315 -6.860 29.550 1.00 47.78 98 ASP A C 1
ATOM 814 O O . ASP A 1 98 ? -15.500 -7.077 29.788 1.00 47.78 98 ASP A O 1
ATOM 818 N N . PHE A 1 99 ? -13.576 -7.736 28.862 1.00 51.84 99 PHE A N 1
ATOM 819 C CA . PHE A 1 99 ? -14.092 -9.016 28.353 1.00 51.84 99 PHE A CA 1
ATOM 820 C C . PHE A 1 99 ? -13.851 -10.203 29.297 1.00 51.84 99 PHE A C 1
ATOM 822 O O . PHE A 1 99 ? -14.243 -11.320 28.978 1.00 51.84 99 PHE A O 1
ATOM 829 N N . SER A 1 100 ? -13.217 -9.989 30.456 1.00 42.66 100 SER A N 1
ATOM 830 C CA . SER A 1 100 ? -12.920 -11.063 31.417 1.00 42.66 100 SER A CA 1
ATOM 831 C C . SER A 1 100 ? -14.057 -11.352 32.409 1.00 42.66 100 SER A C 1
ATOM 833 O O . SER A 1 100 ? -13.886 -12.196 33.284 1.00 42.66 100 SER A O 1
ATOM 835 N N . HIS A 1 101 ? -15.182 -10.633 32.327 1.00 49.47 101 HIS A N 1
ATOM 836 C CA . HIS A 1 101 ? -16.329 -10.744 33.247 1.00 49.47 101 HIS A CA 1
ATOM 837 C C . HIS A 1 101 ? -17.680 -10.918 32.516 1.00 49.47 101 HIS A C 1
ATOM 839 O O . HIS A 1 101 ? -18.724 -10.581 33.074 1.00 49.47 101 HIS A O 1
ATOM 845 N N . VAL A 1 102 ? -17.674 -11.435 31.280 1.00 41.72 102 VAL A N 1
ATOM 846 C CA . VAL A 1 102 ? -18.896 -11.857 30.565 1.00 41.72 102 VAL A CA 1
ATOM 847 C C . VAL A 1 102 ? -18.891 -13.365 30.384 1.00 41.72 102 VAL A C 1
ATOM 849 O O . VAL A 1 102 ? -17.835 -13.887 29.963 1.00 41.72 102 VAL A O 1
#